Protein AF-A0A0G4NQN2-F1 (afdb_monomer_lite)

Sequence (99 aa):
YSTDFDTADKLYFEELSYERVMDIYELESASGVVVSVGGQLPQNIALRLQETGGANVLGTDPKDIDKAEDRQKFSEILDSIGVDQPAWKELTSVAEAEA

Foldseek 3Di:
DVQDCVPDVDHDPDDLDLVVVLVVCVVVVPPADEQPPPPDSSLVCQQVCCPVSVGHHPDDRSVVSVCCPDPVSVVVVCVVVVHDDDDDDDDDDPVVVVD

pLDDT: mean 93.8, std 4.57, range [69.25, 98.44]

Secondary structure (DSSP, 8-state):
-TT-TTTSSS-------HHHHHHHHHHTT-S-B--TTS-HHHHHHHHHHHHTT---B-SS-HHHHHHHHSHHHHHHHHHHTT---------SSHHHHH-

Radius of gyration: 18.46 Å; chains: 1; bounding box: 51×28×43 Å

Organism: Verticillium longisporum (NCBI:txid100787)

Structure (mmCIF, N/CA/C/O backbone):
data_AF-A0A0G4NQN2-F1
#
_entry.id   AF-A0A0G4NQN2-F1
#
loop_
_atom_site.group_PDB
_atom_site.id
_atom_site.type_symbol
_atom_site.label_atom_id
_atom_site.label_alt_id
_atom_site.label_comp_id
_atom_site.label_asym_id
_atom_site.label_entity_id
_atom_site.label_seq_id
_atom_site.pdbx_PDB_ins_code
_atom_site.Cartn_x
_atom_site.Cartn_y
_atom_site.Cartn_z
_atom_site.occupancy
_atom_site.B_iso_or_equiv
_atom_site.auth_seq_id
_atom_site.auth_comp_id
_atom_site.auth_asym_id
_atom_site.auth_atom_id
_atom_site.pdbx_PDB_model_num
ATOM 1 N N . TYR A 1 1 ? -20.943 12.651 -2.105 1.00 74.31 1 TYR A N 1
ATOM 2 C CA . TYR A 1 1 ? -19.640 13.093 -1.569 1.00 74.31 1 TYR A CA 1
ATOM 3 C C . TYR A 1 1 ? -19.177 12.021 -0.593 1.00 74.31 1 TYR A C 1
ATOM 5 O O . TYR A 1 1 ? -20.036 11.460 0.062 1.00 74.31 1 TYR A O 1
ATOM 13 N N . SER A 1 2 ? -17.892 11.652 -0.551 1.00 83.56 2 SER A N 1
ATOM 14 C CA . SER A 1 2 ? -17.431 10.511 0.270 1.00 83.56 2 SER A CA 1
ATOM 15 C C . SER A 1 2 ? -17.300 10.829 1.763 1.00 83.56 2 SER A C 1
ATOM 17 O O . SER A 1 2 ? -17.404 9.927 2.581 1.00 83.56 2 SER A O 1
ATOM 19 N N . THR A 1 3 ? -17.095 12.097 2.129 1.00 87.19 3 THR A N 1
ATOM 20 C CA . THR A 1 3 ? -16.950 12.556 3.523 1.00 87.19 3 THR A CA 1
ATOM 21 C C . THR A 1 3 ? -18.265 13.087 4.098 1.00 87.19 3 THR A C 1
ATOM 23 O O . THR A 1 3 ? -18.283 14.113 4.777 1.00 87.19 3 THR A O 1
ATOM 26 N N . ASP A 1 4 ? -19.371 12.438 3.755 1.00 89.44 4 ASP A N 1
ATOM 27 C CA . ASP A 1 4 ? -20.702 12.748 4.266 1.00 89.44 4 ASP A CA 1
ATOM 28 C C . ASP A 1 4 ? -21.078 11.702 5.325 1.00 89.44 4 ASP A C 1
ATOM 30 O O . ASP A 1 4 ? -20.979 10.499 5.067 1.00 89.44 4 ASP A O 1
ATOM 34 N N . PHE A 1 5 ? -21.478 12.158 6.516 1.00 87.56 5 PHE A N 1
ATOM 35 C CA . PHE A 1 5 ? -21.843 11.283 7.636 1.00 87.56 5 PHE A CA 1
ATOM 36 C C . PHE A 1 5 ? -23.069 10.414 7.329 1.00 87.56 5 PHE A C 1
ATOM 38 O O . PHE A 1 5 ? -23.228 9.374 7.956 1.00 87.56 5 PHE A O 1
ATOM 45 N N . ASP A 1 6 ? -23.881 10.781 6.333 1.00 90.38 6 ASP A N 1
ATOM 46 C CA . ASP A 1 6 ? -25.035 9.987 5.903 1.00 90.38 6 ASP A CA 1
ATOM 47 C C . ASP A 1 6 ? -24.661 8.861 4.913 1.00 90.38 6 ASP A C 1
ATOM 49 O O . ASP A 1 6 ? -25.513 8.066 4.515 1.00 90.38 6 ASP A O 1
ATOM 53 N N . THR A 1 7 ? -23.394 8.780 4.479 1.00 89.31 7 THR A N 1
ATOM 54 C CA . THR A 1 7 ? -22.936 7.796 3.475 1.00 89.31 7 THR A CA 1
ATOM 55 C C . THR A 1 7 ? -22.343 6.523 4.085 1.00 89.31 7 THR A C 1
ATOM 57 O O . THR A 1 7 ? -22.378 5.473 3.444 1.00 89.31 7 THR A O 1
ATOM 60 N N . ALA A 1 8 ? -21.793 6.593 5.299 1.00 92.31 8 ALA A N 1
ATOM 61 C CA . ALA A 1 8 ? -21.129 5.474 5.969 1.00 92.31 8 ALA A CA 1
ATOM 62 C C . ALA A 1 8 ? -21.610 5.345 7.419 1.00 92.31 8 ALA A C 1
ATOM 64 O O . ALA A 1 8 ? -21.888 6.352 8.062 1.00 92.31 8 ALA A O 1
ATOM 65 N N . ASP A 1 9 ? -21.637 4.123 7.961 1.00 95.38 9 ASP A N 1
ATOM 66 C CA . ASP A 1 9 ? -22.037 3.880 9.358 1.00 95.38 9 ASP A CA 1
ATOM 67 C C . ASP A 1 9 ? -21.138 4.618 10.367 1.00 95.38 9 ASP A C 1
ATOM 69 O O . ASP A 1 9 ? -21.588 5.044 11.432 1.00 95.38 9 ASP A O 1
ATOM 73 N N . LYS A 1 10 ? -19.852 4.771 10.027 1.00 95.44 10 LYS A N 1
ATOM 74 C CA . LYS A 1 10 ? -18.868 5.572 10.760 1.00 95.44 10 LYS A CA 1
ATOM 75 C C . LYS A 1 10 ? -17.970 6.309 9.774 1.00 95.44 10 LYS A C 1
ATOM 77 O O . LYS A 1 10 ? -17.498 5.723 8.801 1.00 95.44 10 LYS A O 1
ATOM 82 N N . LEU A 1 11 ? -17.694 7.578 10.063 1.00 96.50 11 LEU A N 1
ATOM 83 C CA . LEU A 1 11 ? -16.785 8.420 9.290 1.00 96.50 11 LEU A CA 1
ATOM 84 C C . LEU A 1 11 ? -15.709 8.999 10.210 1.00 96.50 11 LEU A C 1
ATOM 86 O O . LEU A 1 11 ? -16.017 9.715 11.162 1.00 96.50 11 LEU A O 1
ATOM 90 N N . TYR A 1 12 ? -14.448 8.723 9.883 1.00 96.62 12 TYR A N 1
ATOM 91 C CA . TYR A 1 12 ? -13.285 9.318 10.534 1.00 96.62 12 TYR A CA 1
ATOM 92 C C . TYR A 1 12 ? -12.726 10.413 9.635 1.00 96.62 12 TYR A C 1
ATOM 94 O O . TYR A 1 12 ? -12.246 10.139 8.535 1.00 96.62 12 TYR A O 1
ATOM 102 N N . PHE A 1 13 ? -12.801 11.661 10.094 1.00 96.19 13 PHE A N 1
ATOM 103 C CA . PHE A 1 13 ? -12.203 12.793 9.394 1.00 96.19 13 PHE A CA 1
ATOM 104 C C . PHE A 1 13 ? -10.762 12.981 9.883 1.00 96.19 13 PHE A C 1
ATOM 106 O O . PHE A 1 13 ? -10.493 13.787 10.769 1.00 96.19 13 PHE A O 1
ATOM 113 N N . GLU A 1 14 ? -9.861 12.162 9.346 1.00 95.81 14 GLU A N 1
ATOM 114 C CA . GLU A 1 14 ? -8.499 11.965 9.850 1.00 95.81 14 GLU A CA 1
ATOM 115 C C . GLU A 1 14 ? -7.447 11.959 8.735 1.00 95.81 14 GLU A C 1
ATOM 117 O O . GLU A 1 14 ? -7.767 11.872 7.548 1.00 95.81 14 GLU A O 1
ATOM 122 N N . GLU A 1 15 ? -6.173 12.051 9.124 1.00 93.75 15 GLU A N 1
ATOM 123 C CA . GLU A 1 15 ? -5.050 11.884 8.200 1.00 93.75 15 GLU A CA 1
ATOM 124 C C . GLU A 1 15 ? -4.945 10.434 7.698 1.00 93.75 15 GLU A C 1
ATOM 126 O O . GLU A 1 15 ? -5.070 9.479 8.464 1.00 93.75 15 GLU A O 1
ATOM 131 N N . LEU A 1 16 ? -4.640 10.268 6.408 1.00 95.12 16 LEU A N 1
ATOM 132 C CA . LEU A 1 16 ? -4.449 8.966 5.763 1.00 95.12 16 LEU A CA 1
ATOM 133 C C . LEU A 1 16 ? -2.985 8.494 5.889 1.00 95.12 16 LEU A C 1
ATOM 135 O O . LEU A 1 16 ? -2.304 8.242 4.895 1.00 95.12 16 LEU A O 1
ATOM 139 N N . SER A 1 17 ? -2.494 8.421 7.128 1.00 96.25 17 SER A N 1
ATOM 140 C CA . SER A 1 17 ? -1.173 7.885 7.480 1.00 96.25 17 SER A CA 1
ATOM 141 C C . SER A 1 17 ? -1.274 6.429 7.938 1.00 96.25 17 SER A C 1
ATOM 143 O O . SER A 1 17 ? -2.330 5.983 8.387 1.00 96.25 17 SER A O 1
ATOM 145 N N . TYR A 1 18 ? -0.175 5.672 7.841 1.00 97.44 18 TYR A N 1
ATOM 146 C CA . TYR A 1 18 ? -0.145 4.282 8.315 1.00 97.44 18 TYR A CA 1
ATOM 147 C C . TYR A 1 18 ? -0.548 4.193 9.790 1.00 97.44 18 TYR A C 1
ATOM 149 O O . TYR A 1 18 ? -1.385 3.372 10.149 1.00 97.44 18 TYR A O 1
ATOM 157 N N . GLU A 1 19 ? 0.022 5.062 10.623 1.00 97.81 19 GLU A N 1
ATOM 158 C CA . GLU A 1 19 ? -0.185 5.076 12.065 1.00 97.81 19 GLU A CA 1
ATOM 159 C C . GLU A 1 19 ? -1.664 5.313 12.393 1.00 97.81 19 GLU A C 1
ATOM 161 O O . GLU A 1 19 ? -2.279 4.503 13.081 1.00 97.81 19 GLU A O 1
ATOM 166 N N . ARG A 1 20 ? -2.279 6.358 11.818 1.00 98.12 20 ARG A N 1
ATOM 167 C CA . ARG A 1 20 ? -3.681 6.689 12.106 1.00 98.12 20 ARG A CA 1
ATOM 168 C C . ARG A 1 20 ? -4.659 5.660 11.545 1.00 98.12 20 ARG A C 1
ATOM 170 O O . ARG A 1 20 ? -5.661 5.358 12.189 1.00 98.12 20 ARG A O 1
ATOM 177 N N . VAL A 1 21 ? -4.388 5.120 10.357 1.00 97.88 21 VAL A N 1
ATOM 178 C CA . VAL A 1 21 ? -5.229 4.069 9.767 1.00 97.88 21 VAL A CA 1
ATOM 179 C C . VAL A 1 21 ? -5.165 2.798 10.612 1.00 97.88 21 VAL A C 1
ATOM 181 O O . VAL A 1 21 ? -6.207 2.183 10.836 1.00 97.88 21 VAL A O 1
ATOM 184 N N . MET A 1 22 ? -3.986 2.427 11.121 1.00 98.12 22 MET A N 1
ATOM 185 C CA . MET A 1 22 ? -3.840 1.252 11.980 1.00 98.12 22 MET A CA 1
ATOM 186 C C . MET A 1 22 ? -4.529 1.447 13.336 1.00 98.12 22 MET A C 1
ATOM 188 O O . MET A 1 22 ? -5.270 0.561 13.756 1.00 98.12 22 MET A O 1
ATOM 192 N N . ASP A 1 23 ? -4.390 2.626 13.959 1.00 98.12 23 ASP A N 1
ATOM 193 C CA . ASP A 1 23 ? -5.097 2.968 15.203 1.00 98.12 23 ASP A CA 1
ATOM 194 C C . ASP A 1 23 ? -6.615 2.749 15.057 1.00 98.12 23 ASP A C 1
ATOM 196 O O . ASP A 1 23 ? -7.262 2.147 15.915 1.00 98.12 23 ASP A O 1
ATOM 200 N N . ILE A 1 24 ? -7.194 3.218 13.944 1.00 98.44 24 ILE A N 1
ATOM 201 C CA . ILE A 1 24 ? -8.629 3.081 13.657 1.00 98.44 24 ILE A CA 1
ATOM 202 C C . ILE A 1 24 ? -8.990 1.623 13.348 1.00 98.44 24 ILE A C 1
ATOM 204 O O . ILE A 1 24 ? -10.011 1.134 13.831 1.00 98.44 24 ILE A O 1
ATOM 208 N N . TYR A 1 25 ? -8.167 0.920 12.567 1.00 98.44 25 TYR A N 1
ATOM 209 C CA . TYR A 1 25 ? -8.380 -0.487 12.220 1.00 98.44 25 TYR A CA 1
ATOM 210 C C . TYR A 1 25 ? -8.459 -1.373 13.473 1.00 98.44 25 TYR A C 1
ATOM 212 O O . TYR A 1 25 ? -9.353 -2.216 13.582 1.00 98.44 25 TYR A O 1
ATOM 220 N N . GLU A 1 26 ? -7.557 -1.156 14.434 1.00 97.94 26 GLU A N 1
ATOM 221 C CA . GLU A 1 26 ? -7.524 -1.874 15.713 1.00 97.94 26 GLU A CA 1
ATOM 222 C C . GLU A 1 26 ? -8.686 -1.475 16.624 1.00 97.94 26 GLU A C 1
ATOM 224 O O . GLU A 1 26 ? -9.374 -2.350 17.156 1.00 97.94 26 GLU A O 1
ATOM 229 N N . LEU A 1 27 ? -8.945 -0.168 16.762 1.00 98.19 27 LEU A N 1
ATOM 230 C CA . LEU A 1 27 ? -10.055 0.364 17.557 1.00 98.19 27 LEU A CA 1
ATOM 231 C C . LEU A 1 27 ? -11.396 -0.249 17.138 1.00 98.19 27 LEU A C 1
ATOM 233 O O . LEU A 1 27 ? -12.208 -0.621 17.984 1.00 98.19 27 LEU A O 1
ATOM 237 N N . GLU A 1 28 ? -11.617 -0.360 15.831 1.00 98.06 28 GLU A N 1
ATOM 238 C CA . GLU A 1 28 ? -12.845 -0.903 15.254 1.00 98.06 28 GLU A CA 1
ATOM 239 C C . GLU A 1 28 ? -12.851 -2.433 15.172 1.00 98.06 28 GLU A C 1
ATOM 241 O O . GLU A 1 28 ? -13.883 -3.020 14.849 1.00 98.06 28 GLU A O 1
ATOM 246 N N . SER A 1 29 ? -11.723 -3.093 15.472 1.00 97.38 29 SER A N 1
ATOM 247 C CA . SER A 1 29 ? -11.540 -4.532 15.242 1.00 97.38 29 SER A CA 1
ATOM 248 C C . SER A 1 29 ? -11.977 -4.925 13.825 1.00 97.38 29 SER A C 1
ATOM 250 O O . SER A 1 29 ? -12.746 -5.870 13.621 1.00 97.38 29 SER A O 1
ATOM 252 N N . ALA A 1 30 ? -11.530 -4.139 12.841 1.00 98.00 30 ALA A N 1
ATOM 253 C CA . ALA A 1 30 ? -11.975 -4.256 11.464 1.00 98.00 30 ALA A CA 1
ATOM 254 C C . ALA A 1 30 ? -11.627 -5.632 10.871 1.00 98.00 30 ALA A C 1
ATOM 256 O O . ALA A 1 30 ? -10.567 -6.207 11.118 1.00 98.00 30 ALA A O 1
ATOM 257 N N . SER A 1 31 ? -12.532 -6.161 10.044 1.00 97.75 31 SER A N 1
ATOM 258 C CA . SER A 1 31 ? -12.339 -7.455 9.368 1.00 97.75 31 SER A CA 1
ATOM 259 C C . SER A 1 31 ? -11.414 -7.372 8.150 1.00 97.75 31 SER A C 1
ATOM 261 O O . SER A 1 31 ? -10.879 -8.388 7.700 1.00 97.75 31 SER A O 1
ATOM 263 N N . GLY A 1 32 ? -11.232 -6.169 7.612 1.00 97.62 32 GLY A N 1
ATOM 264 C CA . GLY A 1 32 ? -10.339 -5.894 6.503 1.00 97.62 32 GLY A CA 1
ATOM 265 C C . GLY A 1 32 ? -10.417 -4.444 6.045 1.00 97.62 32 GLY A C 1
ATOM 266 O O . GLY A 1 32 ? -11.248 -3.667 6.516 1.00 97.62 32 GLY A O 1
ATOM 267 N N . VAL A 1 33 ? -9.525 -4.082 5.129 1.00 97.44 33 VAL A N 1
ATOM 268 C CA . VAL A 1 33 ? -9.363 -2.720 4.611 1.00 97.44 33 VAL A CA 1
ATOM 269 C C . VAL A 1 33 ? -9.298 -2.728 3.085 1.00 97.44 33 VAL A C 1
ATOM 271 O O . VAL A 1 33 ? -8.638 -3.573 2.486 1.00 97.44 33 VAL A O 1
ATOM 274 N N . VAL A 1 34 ? -9.984 -1.780 2.443 1.00 97.12 34 VAL A N 1
ATOM 275 C CA . VAL A 1 34 ? -9.942 -1.581 0.985 1.00 97.12 34 VAL A CA 1
ATOM 276 C C . VAL A 1 34 ? -9.044 -0.388 0.670 1.00 97.12 34 VAL A C 1
ATOM 278 O O . VAL A 1 34 ? -9.307 0.721 1.127 1.00 97.12 34 VAL A O 1
ATOM 281 N N . VAL A 1 35 ? -8.012 -0.602 -0.148 1.00 96.12 35 VAL A N 1
ATOM 282 C CA . VAL A 1 35 ? -7.005 0.426 -0.492 1.00 96.12 35 VAL A CA 1
ATOM 283 C C . VAL A 1 35 ? -7.035 0.863 -1.963 1.00 96.12 35 VAL A C 1
ATOM 285 O O . VAL A 1 35 ? -6.387 1.836 -2.333 1.00 96.12 35 VAL A O 1
ATOM 288 N N . SER A 1 36 ? -7.809 0.184 -2.812 1.00 93.94 36 SER A N 1
ATOM 289 C CA . SER A 1 36 ? -7.760 0.324 -4.278 1.00 93.94 36 SER A CA 1
ATOM 290 C C . SER A 1 36 ? -8.600 1.467 -4.862 1.00 93.94 36 SER A C 1
ATOM 292 O O . SER A 1 36 ? -8.505 1.753 -6.052 1.00 93.94 36 SER A O 1
ATOM 294 N N . VAL A 1 37 ? -9.431 2.131 -4.052 1.00 92.38 37 VAL A N 1
ATOM 295 C CA . VAL A 1 37 ? -10.398 3.146 -4.526 1.00 92.38 37 VAL A CA 1
ATOM 296 C C . VAL A 1 37 ? -10.021 4.588 -4.174 1.00 92.38 37 VAL A C 1
ATOM 298 O O . VAL A 1 37 ? -10.720 5.515 -4.572 1.00 92.38 37 VAL A O 1
ATOM 301 N N . GLY A 1 38 ? -8.928 4.796 -3.433 1.00 90.94 38 GLY A N 1
ATOM 302 C CA . GLY A 1 38 ? -8.522 6.118 -2.934 1.00 90.94 38 GLY A CA 1
ATOM 303 C C . GLY A 1 38 ? -7.276 6.712 -3.601 1.00 90.94 38 GLY A C 1
ATOM 304 O O . GLY A 1 38 ? -6.700 7.658 -3.071 1.00 90.94 38 GLY A O 1
ATOM 305 N N . GLY A 1 39 ? -6.845 6.175 -4.745 1.00 91.94 39 GLY A N 1
ATOM 306 C CA . GLY A 1 39 ? -5.663 6.657 -5.468 1.00 91.94 39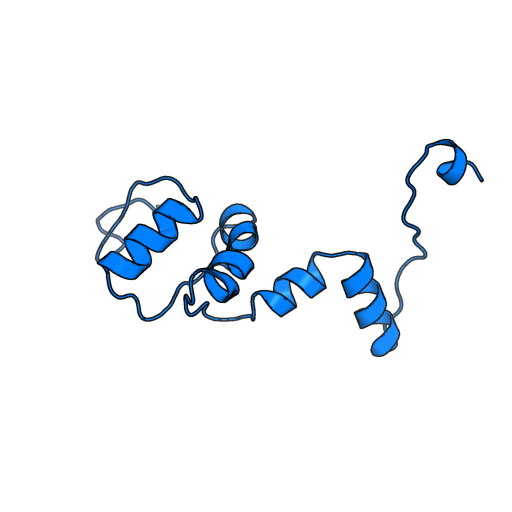 GLY A CA 1
ATOM 307 C C . GLY A 1 39 ? -4.340 6.219 -4.831 1.00 91.94 39 GLY A C 1
ATOM 308 O O . GLY A 1 39 ? -4.274 5.177 -4.184 1.00 91.94 39 GLY A O 1
ATOM 309 N N . GLN A 1 40 ? -3.265 6.985 -5.046 1.00 92.25 40 GLN A N 1
ATOM 310 C CA . GLN A 1 40 ? -1.905 6.559 -4.680 1.00 92.25 40 GLN A CA 1
ATOM 311 C C . GLN A 1 40 ? -1.663 6.520 -3.165 1.00 92.25 40 GLN A C 1
ATOM 313 O O . GLN A 1 40 ? -0.926 5.677 -2.670 1.00 92.25 40 GLN A O 1
ATOM 318 N N . LEU A 1 41 ? -2.293 7.423 -2.411 1.00 92.94 41 LEU A N 1
ATOM 319 C CA . LEU A 1 41 ? -2.043 7.565 -0.977 1.00 92.94 41 LEU A CA 1
ATOM 320 C C . LEU A 1 41 ? -2.340 6.280 -0.170 1.00 92.94 41 LEU A C 1
ATOM 322 O O . LEU A 1 41 ? -1.436 5.819 0.525 1.00 92.94 41 LEU A O 1
ATOM 326 N N . PRO A 1 42 ? -3.530 5.651 -0.272 1.00 94.62 42 PRO A N 1
ATOM 327 C CA . PRO A 1 42 ? -3.783 4.375 0.400 1.00 94.62 42 PRO A CA 1
ATOM 328 C C . PRO A 1 42 ? -2.970 3.210 -0.183 1.00 94.62 42 PRO A C 1
ATOM 330 O O . PRO A 1 42 ? -2.607 2.303 0.562 1.00 94.62 42 PRO A O 1
ATOM 333 N N . GLN A 1 43 ? -2.647 3.232 -1.482 1.00 93.38 43 GLN A N 1
ATOM 334 C CA . GLN A 1 43 ? -1.813 2.197 -2.108 1.00 93.38 43 GLN A CA 1
ATOM 335 C C . GLN A 1 43 ? -0.392 2.194 -1.525 1.00 93.38 43 GLN A C 1
ATOM 337 O O . GLN A 1 43 ? 0.114 1.138 -1.155 1.00 93.38 43 GLN A O 1
ATOM 342 N N . ASN A 1 44 ? 0.195 3.373 -1.304 1.00 92.56 44 ASN A N 1
ATOM 343 C CA . ASN A 1 44 ? 1.543 3.519 -0.745 1.00 92.56 44 ASN A CA 1
ATOM 344 C C . ASN A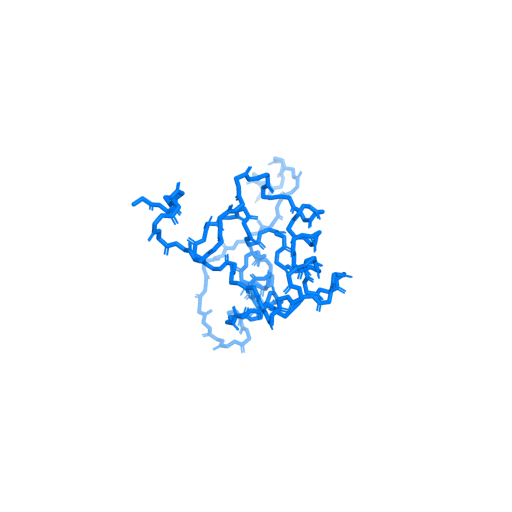 1 44 ? 1.702 2.931 0.669 1.00 92.56 44 ASN A C 1
ATOM 346 O O . ASN A 1 44 ? 2.812 2.575 1.061 1.00 92.56 44 ASN A O 1
ATOM 350 N N . ILE A 1 45 ? 0.624 2.844 1.455 1.00 95.31 45 ILE A N 1
ATOM 351 C CA . ILE A 1 45 ? 0.661 2.267 2.810 1.00 95.31 45 ILE A CA 1
ATOM 352 C C . ILE A 1 45 ? 0.162 0.817 2.861 1.00 95.31 45 ILE A C 1
ATOM 354 O O . ILE A 1 45 ? 0.298 0.175 3.901 1.00 95.31 45 ILE A O 1
ATOM 358 N N . ALA A 1 46 ? -0.377 0.279 1.762 1.00 95.94 46 ALA A N 1
ATOM 359 C CA . ALA A 1 46 ? -1.027 -1.031 1.719 1.00 95.94 46 ALA A CA 1
ATOM 360 C C . ALA A 1 46 ? -0.098 -2.175 2.147 1.00 95.94 46 ALA A C 1
ATOM 362 O O . ALA A 1 46 ? -0.478 -3.011 2.969 1.00 95.94 46 ALA A O 1
ATOM 363 N N . LEU A 1 47 ? 1.139 -2.184 1.638 1.00 95.56 47 LEU A N 1
ATOM 364 C CA . LEU A 1 47 ? 2.112 -3.222 1.977 1.00 95.56 47 LEU A CA 1
ATOM 365 C C . LEU A 1 47 ? 2.491 -3.164 3.463 1.00 95.56 47 LEU A C 1
ATOM 367 O O . LEU A 1 47 ? 2.535 -4.194 4.129 1.00 95.56 47 LEU A O 1
ATOM 371 N N . ARG A 1 48 ? 2.677 -1.957 4.015 1.00 96.75 48 ARG A N 1
ATOM 372 C CA . ARG A 1 48 ? 2.991 -1.763 5.440 1.00 96.75 48 ARG A CA 1
ATOM 373 C C . ARG A 1 48 ? 1.818 -2.175 6.336 1.00 96.75 48 ARG A C 1
ATOM 375 O O . ARG A 1 48 ? 2.045 -2.843 7.342 1.00 96.75 48 ARG A O 1
ATOM 382 N N . LEU A 1 49 ? 0.581 -1.834 5.960 1.00 97.44 49 LEU A N 1
ATOM 383 C CA . LEU A 1 49 ? -0.637 -2.261 6.662 1.00 97.44 49 LEU A CA 1
ATOM 384 C C . LEU A 1 49 ? -0.715 -3.788 6.767 1.00 97.44 49 LEU A C 1
ATOM 386 O O . LEU A 1 49 ? -0.947 -4.309 7.855 1.00 97.44 49 LEU A O 1
ATOM 390 N N . GLN A 1 50 ? -0.455 -4.499 5.669 1.00 97.56 50 GLN A N 1
ATOM 391 C CA . GLN A 1 50 ? -0.497 -5.960 5.647 1.00 97.56 50 GLN A CA 1
ATOM 392 C C . GLN A 1 50 ? 0.689 -6.602 6.379 1.00 97.56 50 GLN A C 1
ATOM 394 O O . GLN A 1 50 ? 0.495 -7.435 7.259 1.00 97.56 50 GLN A O 1
ATOM 399 N N . GLU A 1 51 ? 1.923 -6.244 6.019 1.00 96.25 51 GLU A N 1
ATOM 400 C CA . GLU A 1 51 ? 3.115 -6.963 6.487 1.00 96.25 51 GLU A CA 1
ATOM 401 C C . GLU A 1 51 ? 3.568 -6.548 7.887 1.00 96.25 51 GLU A C 1
ATOM 403 O O . GLU A 1 51 ? 4.052 -7.383 8.647 1.00 96.25 51 GLU A O 1
ATOM 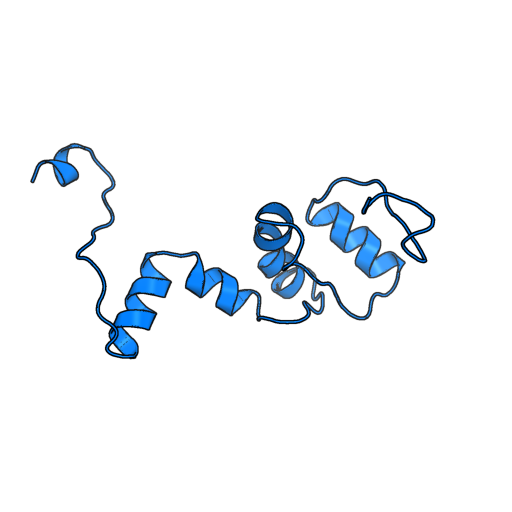408 N N . THR A 1 52 ? 3.429 -5.265 8.231 1.00 96.50 52 THR A N 1
ATOM 409 C CA . THR A 1 52 ? 3.835 -4.743 9.546 1.00 96.50 52 THR A CA 1
ATOM 410 C C . THR A 1 52 ? 2.657 -4.688 10.512 1.00 96.50 52 THR A C 1
ATOM 412 O O . THR A 1 52 ? 2.803 -5.083 11.665 1.00 96.50 52 THR A O 1
ATOM 415 N N . GLY A 1 53 ? 1.502 -4.206 10.044 1.00 96.44 53 GLY A N 1
ATOM 416 C CA . GLY A 1 53 ? 0.303 -4.039 10.870 1.00 96.44 53 GLY A CA 1
ATOM 417 C C . GLY A 1 53 ? -0.545 -5.305 11.014 1.00 96.44 53 GLY A C 1
ATOM 418 O O . GLY A 1 53 ? -1.388 -5.379 11.901 1.00 96.44 53 GLY A O 1
ATOM 419 N N . GLY A 1 54 ? -0.346 -6.312 10.156 1.00 97.19 54 GLY A N 1
ATOM 420 C CA . GLY A 1 54 ? -1.177 -7.519 10.143 1.00 97.19 54 GLY A CA 1
ATOM 421 C C . GLY A 1 54 ? -2.622 -7.271 9.694 1.00 97.19 54 GLY A C 1
ATOM 422 O O . GLY A 1 54 ? -3.485 -8.122 9.915 1.00 97.19 54 GLY A O 1
ATOM 423 N N . ALA A 1 55 ? -2.905 -6.119 9.080 1.00 97.81 55 ALA A N 1
ATOM 424 C CA . ALA A 1 55 ? -4.226 -5.799 8.564 1.00 97.81 55 ALA A CA 1
ATOM 425 C C . ALA A 1 55 ? -4.569 -6.692 7.363 1.00 97.81 55 ALA A C 1
ATOM 427 O O . ALA A 1 55 ? -3.734 -6.964 6.498 1.00 97.81 55 ALA A O 1
ATOM 428 N N . ASN A 1 56 ? -5.827 -7.116 7.279 1.00 98.06 56 ASN A N 1
ATOM 429 C CA . ASN A 1 56 ? -6.320 -7.899 6.153 1.00 98.06 56 ASN A CA 1
ATOM 430 C C . ASN A 1 56 ? -6.694 -6.964 4.994 1.00 98.06 56 ASN A C 1
ATOM 432 O O . ASN A 1 56 ? -7.785 -6.387 4.978 1.00 98.06 56 ASN A O 1
ATOM 436 N N . VAL A 1 57 ? -5.788 -6.779 4.035 1.00 97.75 57 VAL A N 1
ATOM 437 C CA . VAL A 1 57 ? -6.075 -5.970 2.845 1.00 97.75 57 VAL A CA 1
ATOM 438 C C . VAL A 1 57 ? -6.959 -6.767 1.886 1.00 97.75 57 VAL A C 1
ATOM 440 O O . VAL A 1 57 ? -6.633 -7.879 1.483 1.00 97.75 57 VAL A O 1
ATOM 443 N N . LEU A 1 58 ? -8.104 -6.193 1.523 1.00 97.50 58 LEU A N 1
ATOM 444 C CA . LEU A 1 58 ? -9.098 -6.831 0.667 1.00 97.50 58 LEU A CA 1
ATOM 445 C C . LEU A 1 58 ? -8.830 -6.525 -0.812 1.00 97.50 58 LEU A C 1
ATOM 447 O O . LEU A 1 58 ? -8.618 -5.372 -1.190 1.00 97.50 58 LEU A O 1
ATOM 451 N N . GLY A 1 59 ? -8.952 -7.548 -1.660 1.00 96.38 59 GLY A N 1
ATOM 452 C CA . GLY A 1 59 ? -8.784 -7.434 -3.110 1.00 96.38 59 GLY A CA 1
ATOM 453 C C . GLY A 1 59 ? -7.420 -7.936 -3.573 1.00 96.38 59 GLY A C 1
ATOM 454 O O . GLY A 1 59 ? -6.999 -9.018 -3.174 1.00 96.38 59 GLY A O 1
ATOM 455 N N . THR A 1 60 ? -6.767 -7.180 -4.459 1.00 95.38 60 THR A N 1
ATOM 456 C CA . THR A 1 60 ? -5.415 -7.491 -4.944 1.00 95.38 60 THR A CA 1
ATOM 457 C C . THR A 1 60 ? -4.426 -7.479 -3.783 1.00 95.38 60 THR A C 1
ATOM 459 O O . THR A 1 60 ? -4.430 -6.533 -2.995 1.00 95.38 60 THR A O 1
ATOM 462 N N . ASP A 1 61 ? -3.569 -8.499 -3.695 1.00 95.44 61 ASP A N 1
ATOM 463 C CA . ASP A 1 61 ? -2.529 -8.554 -2.667 1.00 95.44 61 ASP A CA 1
ATOM 464 C C . ASP A 1 61 ? -1.606 -7.325 -2.814 1.00 95.44 61 ASP A C 1
ATOM 466 O O . ASP A 1 61 ? -1.124 -7.056 -3.920 1.00 95.44 61 ASP A O 1
ATOM 470 N N . PRO A 1 62 ? -1.326 -6.573 -1.734 1.00 94.00 62 PRO A N 1
ATOM 471 C CA . PRO A 1 62 ? -0.334 -5.501 -1.728 1.00 94.00 62 PRO A CA 1
ATOM 472 C C . PRO A 1 62 ? 1.014 -5.865 -2.358 1.00 94.00 62 PRO A C 1
ATOM 474 O O . PRO A 1 62 ? 1.656 -5.004 -2.954 1.00 94.00 62 PRO A O 1
ATOM 477 N N . LYS A 1 63 ? 1.438 -7.131 -2.283 1.00 93.38 63 LYS A N 1
ATOM 478 C CA . LYS A 1 63 ? 2.654 -7.615 -2.954 1.00 93.38 63 LYS A CA 1
ATOM 479 C C . LYS A 1 63 ? 2.538 -7.595 -4.470 1.00 93.38 63 LYS A C 1
ATOM 481 O O . LYS A 1 63 ? 3.531 -7.386 -5.156 1.00 93.38 63 LYS A O 1
ATOM 486 N N . ASP A 1 64 ? 1.350 -7.850 -5.001 1.00 93.62 64 ASP A N 1
ATOM 487 C CA . ASP A 1 64 ? 1.109 -7.810 -6.440 1.00 93.62 64 ASP A CA 1
ATOM 488 C C . ASP A 1 64 ? 0.944 -6.369 -6.936 1.00 93.62 64 ASP A C 1
ATOM 490 O O . ASP A 1 64 ? 1.348 -6.071 -8.058 1.00 93.62 64 ASP A O 1
ATOM 494 N N . ILE A 1 65 ? 0.451 -5.460 -6.085 1.00 90.31 65 ILE A N 1
ATOM 495 C CA . ILE A 1 65 ? 0.493 -4.011 -6.340 1.00 90.31 65 ILE A CA 1
ATOM 496 C C . ILE A 1 65 ? 1.953 -3.537 -6.426 1.00 90.31 65 ILE A C 1
ATOM 498 O O . ILE A 1 65 ? 2.341 -2.950 -7.431 1.00 90.31 65 ILE A O 1
ATOM 502 N N . ASP A 1 66 ? 2.789 -3.872 -5.437 1.00 88.81 66 ASP A N 1
ATOM 503 C CA . ASP A 1 66 ? 4.221 -3.524 -5.420 1.00 88.81 66 ASP A CA 1
ATOM 504 C C . ASP A 1 66 ? 4.979 -4.068 -6.645 1.00 88.81 66 ASP A C 1
ATOM 506 O O . ASP A 1 66 ? 5.760 -3.355 -7.276 1.00 88.81 66 ASP A O 1
ATOM 510 N N . LYS A 1 67 ? 4.705 -5.315 -7.045 1.00 91.56 67 LYS A N 1
ATOM 511 C CA . LYS A 1 67 ? 5.267 -5.902 -8.272 1.00 91.56 67 LYS A CA 1
ATOM 512 C C . LYS A 1 67 ? 4.869 -5.153 -9.543 1.00 91.56 67 LYS A C 1
ATOM 514 O O . LYS A 1 67 ? 5.633 -5.168 -10.503 1.00 91.56 67 LYS A O 1
ATOM 519 N N . ALA A 1 68 ? 3.669 -4.579 -9.581 1.00 89.75 68 ALA A N 1
ATOM 520 C CA . ALA A 1 68 ? 3.156 -3.881 -10.752 1.00 89.75 68 ALA A CA 1
ATOM 521 C C . ALA A 1 68 ? 3.624 -2.417 -10.831 1.00 89.75 68 ALA A C 1
ATOM 523 O O . ALA A 1 68 ? 3.763 -1.891 -11.934 1.00 89.75 68 ALA A O 1
ATOM 524 N N . GLU A 1 69 ? 3.864 -1.760 -9.693 1.00 87.88 69 GLU A N 1
ATOM 525 C CA . GLU A 1 69 ? 4.328 -0.365 -9.647 1.00 87.88 69 GLU A CA 1
ATOM 526 C C . GLU A 1 69 ? 5.852 -0.227 -9.796 1.00 87.88 69 GLU A C 1
ATOM 528 O O . GLU A 1 69 ? 6.338 0.782 -10.315 1.00 87.88 69 GLU A O 1
ATOM 533 N N . ASP A 1 70 ? 6.619 -1.240 -9.392 1.00 90.31 70 ASP A N 1
ATOM 534 C CA . ASP A 1 70 ? 8.063 -1.280 -9.608 1.00 90.31 70 ASP A CA 1
ATOM 535 C C . ASP A 1 70 ? 8.379 -1.639 -11.066 1.00 90.31 70 ASP A C 1
ATOM 537 O O . ASP A 1 70 ? 8.056 -2.725 -11.555 1.00 90.31 70 ASP A O 1
ATOM 541 N N . ARG A 1 71 ? 9.046 -0.723 -11.778 1.00 91.75 71 ARG A N 1
ATOM 542 C CA . ARG A 1 71 ? 9.343 -0.891 -13.205 1.00 91.75 71 ARG A CA 1
ATOM 543 C C . ARG A 1 71 ? 10.203 -2.122 -13.488 1.00 91.75 71 ARG A C 1
ATOM 545 O O . ARG A 1 71 ? 9.989 -2.767 -14.515 1.00 91.75 71 ARG A O 1
ATOM 552 N N . GLN A 1 72 ? 11.162 -2.434 -12.622 1.00 91.75 72 GLN A N 1
ATOM 553 C CA . GLN A 1 72 ? 12.028 -3.588 -12.808 1.00 91.75 72 GLN A CA 1
ATOM 554 C C . GLN A 1 72 ? 11.238 -4.879 -12.593 1.00 91.75 72 GLN A C 1
ATOM 556 O O . GLN A 1 72 ? 11.232 -5.735 -13.477 1.00 91.75 72 GLN A O 1
ATOM 561 N N . LYS A 1 73 ? 10.496 -4.986 -11.483 1.00 92.31 73 LYS A N 1
ATOM 562 C CA . LYS A 1 73 ? 9.667 -6.171 -11.192 1.00 92.31 73 LYS A CA 1
ATOM 563 C C . LYS A 1 73 ? 8.610 -6.39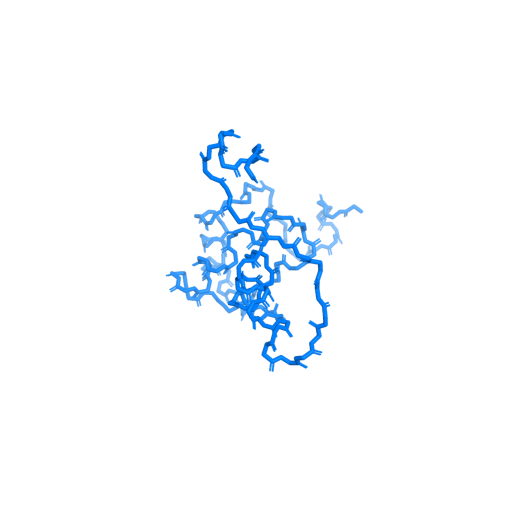1 -12.271 1.00 92.31 73 LYS A C 1
ATOM 565 O O . LYS A 1 73 ? 8.409 -7.516 -12.722 1.00 92.31 73 LYS A O 1
ATOM 570 N N . PHE A 1 74 ? 7.968 -5.319 -12.731 1.00 95.06 74 PHE A N 1
ATOM 571 C CA . PHE A 1 74 ? 6.970 -5.397 -13.788 1.00 95.06 74 PHE A CA 1
ATOM 572 C C . PHE A 1 74 ? 7.586 -5.839 -15.119 1.00 95.06 74 PHE A C 1
ATOM 574 O O . PHE A 1 74 ? 7.035 -6.715 -15.783 1.00 95.06 74 PHE A O 1
ATOM 581 N N . SER A 1 75 ? 8.757 -5.300 -15.481 1.00 94.69 75 SER A N 1
ATOM 582 C CA . SER A 1 75 ? 9.508 -5.730 -16.667 1.00 94.69 75 SER A CA 1
ATOM 583 C C . SER A 1 75 ? 9.831 -7.221 -16.618 1.00 94.69 75 SER A C 1
ATOM 585 O O . SER A 1 75 ? 9.583 -7.924 -17.592 1.00 94.69 75 SER 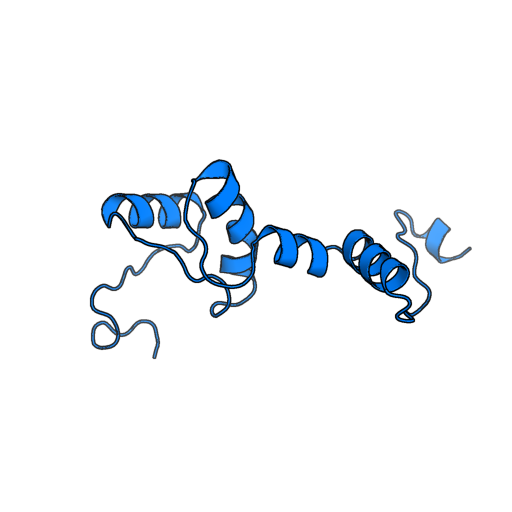A O 1
ATOM 587 N N . GLU A 1 76 ? 10.333 -7.714 -15.484 1.00 94.12 76 GLU A N 1
ATOM 588 C CA . GLU A 1 76 ? 10.649 -9.134 -15.289 1.00 94.12 76 GLU A CA 1
ATOM 589 C C . GLU A 1 76 ? 9.395 -10.019 -15.408 1.00 94.12 76 GLU A C 1
ATOM 591 O O . GLU A 1 76 ? 9.454 -11.112 -15.976 1.00 94.12 76 GLU A O 1
ATOM 596 N N . ILE A 1 77 ? 8.238 -9.539 -14.934 1.00 95.06 77 ILE A N 1
ATOM 597 C CA . ILE A 1 77 ? 6.956 -10.235 -15.099 1.00 95.06 77 ILE A CA 1
ATOM 598 C C . ILE A 1 77 ? 6.575 -10.330 -16.576 1.00 95.06 77 ILE A C 1
ATOM 600 O O . ILE A 1 77 ? 6.251 -11.431 -17.021 1.00 95.06 77 ILE A O 1
ATOM 604 N N . LEU A 1 78 ? 6.635 -9.231 -17.336 1.00 95.88 78 LEU A N 1
ATOM 605 C CA . LEU A 1 78 ? 6.316 -9.226 -18.770 1.00 95.88 78 LEU A CA 1
ATOM 606 C C . LEU A 1 78 ? 7.214 -10.188 -19.557 1.00 95.88 78 LEU A C 1
ATOM 608 O O . LEU A 1 78 ? 6.708 -11.002 -20.334 1.00 95.88 78 LEU A O 1
ATOM 612 N N . ASP A 1 79 ? 8.519 -10.169 -19.277 1.00 94.56 79 ASP A N 1
ATOM 613 C CA . ASP A 1 79 ? 9.486 -11.074 -19.900 1.00 94.56 79 ASP A CA 1
ATOM 614 C C . ASP A 1 79 ? 9.169 -12.542 -19.567 1.00 94.56 79 ASP A C 1
ATOM 616 O O . ASP A 1 79 ? 9.197 -13.406 -20.446 1.00 94.56 79 ASP A O 1
ATOM 620 N N . SER A 1 80 ? 8.789 -12.834 -18.316 1.00 96.19 80 SER A N 1
ATOM 621 C CA . SER A 1 80 ? 8.462 -14.197 -17.871 1.00 96.19 80 SER A CA 1
ATOM 622 C C . SER A 1 80 ? 7.240 -14.807 -18.570 1.00 96.19 80 SER A C 1
ATOM 624 O O . SER A 1 80 ? 7.151 -16.031 -18.694 1.00 96.19 80 SER A O 1
ATOM 626 N N . ILE A 1 81 ? 6.311 -13.970 -19.045 1.00 96.69 81 ILE A N 1
ATOM 627 C CA . ILE A 1 81 ? 5.090 -14.397 -19.747 1.00 96.69 81 ILE A CA 1
ATOM 628 C C . ILE A 1 81 ? 5.170 -14.194 -21.266 1.00 96.69 81 ILE A C 1
ATOM 630 O O . ILE A 1 81 ? 4.202 -14.481 -21.970 1.00 96.69 81 ILE A O 1
ATOM 634 N N . GLY A 1 82 ? 6.311 -13.721 -21.778 1.00 95.56 82 GLY A N 1
ATOM 635 C CA . GLY A 1 82 ? 6.531 -13.482 -23.204 1.00 95.56 82 GLY A CA 1
ATOM 636 C C . GLY A 1 82 ? 5.706 -12.325 -23.774 1.00 95.56 82 GLY A C 1
ATOM 637 O O . GLY A 1 82 ? 5.324 -12.374 -24.943 1.00 95.56 82 GLY A O 1
ATOM 638 N N . VAL A 1 83 ? 5.389 -11.317 -22.957 1.00 97.38 83 VAL A N 1
ATOM 639 C CA . VAL A 1 83 ? 4.729 -10.088 -23.413 1.00 97.38 83 VAL A CA 1
ATOM 640 C C . VAL A 1 83 ? 5.794 -9.050 -23.742 1.00 97.38 83 VAL A C 1
ATOM 642 O O . VAL A 1 83 ? 6.590 -8.676 -22.886 1.00 97.38 83 VAL A O 1
ATOM 645 N N . ASP A 1 84 ? 5.782 -8.562 -24.981 1.00 95.56 84 ASP A N 1
ATOM 646 C CA . ASP A 1 84 ? 6.727 -7.541 -25.429 1.00 95.56 84 ASP A CA 1
ATOM 647 C C . ASP A 1 84 ? 6.560 -6.221 -24.661 1.00 95.56 84 ASP A C 1
ATOM 649 O O . ASP A 1 84 ? 5.449 -5.773 -24.359 1.00 95.56 84 ASP A O 1
ATOM 653 N N . GLN A 1 85 ? 7.686 -5.548 -24.425 1.00 95.94 85 GLN A N 1
ATOM 654 C CA . GLN A 1 85 ? 7.755 -4.229 -23.803 1.00 95.94 85 GLN A CA 1
ATOM 655 C C . GLN A 1 85 ? 8.793 -3.334 -24.498 1.00 95.94 85 GLN A C 1
ATOM 657 O O . GLN A 1 85 ? 9.768 -3.841 -25.060 1.00 95.94 85 GLN A O 1
ATOM 662 N N . PRO A 1 86 ? 8.631 -1.996 -24.477 1.00 95.06 86 PRO A N 1
ATOM 663 C CA . PRO A 1 86 ? 9.640 -1.090 -25.015 1.00 95.06 86 PRO A CA 1
ATOM 664 C C . PRO A 1 86 ? 10.984 -1.249 -24.299 1.00 95.06 86 PRO A C 1
ATOM 666 O O . PRO A 1 86 ? 11.024 -1.359 -23.071 1.00 95.06 86 PRO A O 1
ATOM 669 N N . ALA A 1 87 ? 12.079 -1.178 -25.060 1.00 91.94 87 ALA A N 1
ATOM 670 C CA . ALA A 1 87 ? 13.422 -1.153 -24.494 1.00 91.94 87 ALA A CA 1
ATOM 671 C C . ALA A 1 87 ? 13.553 -0.000 -23.488 1.00 91.94 87 ALA A C 1
ATOM 673 O O . ALA A 1 87 ? 13.169 1.139 -23.766 1.00 91.94 87 ALA A O 1
ATOM 674 N N . TRP A 1 88 ? 14.090 -0.306 -22.313 1.00 93.00 88 TRP A N 1
ATOM 675 C CA . TRP A 1 88 ? 14.278 0.650 -21.233 1.00 93.00 88 TRP A CA 1
ATOM 676 C C . TRP A 1 88 ? 15.546 0.311 -20.451 1.00 93.00 88 TRP A C 1
ATOM 678 O O . TRP A 1 88 ? 16.078 -0.795 -20.554 1.00 93.00 88 TRP A O 1
ATOM 688 N N . LYS A 1 89 ? 16.046 1.281 -19.689 1.00 88.50 89 LYS A N 1
ATOM 689 C CA . LYS A 1 89 ? 17.192 1.115 -18.798 1.00 88.50 89 LYS A CA 1
ATOM 690 C C . LYS A 1 89 ? 17.047 2.080 -17.627 1.00 88.50 89 LYS A C 1
ATOM 692 O O . LYS A 1 89 ? 16.646 3.225 -17.832 1.00 88.50 89 LYS A O 1
ATOM 697 N N . GLU A 1 90 ? 17.356 1.621 -16.420 1.00 87.62 90 GLU A N 1
ATOM 698 C CA . GLU A 1 90 ? 17.509 2.501 -15.262 1.00 87.62 90 GLU A CA 1
ATOM 699 C C . GLU A 1 90 ? 18.865 3.208 -15.346 1.00 87.62 90 GLU A C 1
ATOM 701 O O . GLU A 1 90 ? 19.894 2.572 -15.584 1.00 87.62 90 GLU A O 1
ATOM 706 N N . LEU A 1 91 ? 18.860 4.531 -15.201 1.00 91.25 91 LEU A N 1
ATOM 707 C CA . LEU A 1 91 ? 20.046 5.373 -15.325 1.00 91.25 91 LEU A CA 1
ATOM 708 C C . LEU A 1 91 ? 20.180 6.213 -14.062 1.00 91.25 91 LEU A C 1
ATOM 710 O O . LEU A 1 91 ? 19.198 6.781 -13.585 1.00 91.25 91 LEU A O 1
ATOM 714 N N . THR A 1 92 ? 21.399 6.319 -13.543 1.00 90.19 92 THR A N 1
ATOM 715 C CA . THR A 1 92 ? 21.679 7.056 -12.298 1.00 90.19 92 THR A CA 1
ATOM 716 C C . THR A 1 92 ? 22.458 8.346 -12.541 1.00 90.19 92 THR A C 1
ATOM 718 O O . THR A 1 92 ? 22.621 9.160 -11.631 1.00 90.19 92 THR A O 1
ATOM 721 N N . SER A 1 93 ? 22.917 8.572 -13.775 1.00 92.88 93 SER A N 1
ATOM 722 C CA . SER A 1 93 ? 23.618 9.792 -14.168 1.00 92.88 93 SER A CA 1
ATOM 723 C C . SER A 1 93 ? 23.235 10.264 -15.570 1.00 92.88 93 SER A C 1
ATOM 725 O O . SER A 1 93 ? 22.826 9.483 -16.426 1.00 92.88 93 SER A O 1
ATOM 727 N N . VAL A 1 94 ? 23.420 11.562 -15.820 1.00 92.25 94 VAL A N 1
ATOM 728 C CA . VAL A 1 94 ? 23.190 12.168 -17.143 1.00 92.25 94 VAL A CA 1
ATOM 729 C C . VAL A 1 94 ? 24.130 11.573 -18.196 1.00 92.25 94 VAL A C 1
ATOM 731 O O . VAL A 1 94 ? 23.705 11.318 -19.314 1.00 92.25 94 VAL A O 1
ATOM 734 N N . ALA A 1 95 ? 25.380 11.280 -17.826 1.00 92.94 95 ALA A N 1
ATOM 735 C CA . ALA A 1 95 ? 26.360 10.692 -18.738 1.00 92.94 95 ALA A CA 1
ATOM 736 C C . ALA A 1 95 ? 25.932 9.304 -19.249 1.00 92.94 95 ALA A C 1
ATOM 738 O O . ALA A 1 95 ? 26.179 8.971 -20.402 1.00 92.94 95 ALA A O 1
ATOM 739 N N . GLU A 1 96 ? 25.258 8.505 -18.414 1.00 89.94 96 GLU A N 1
ATOM 740 C CA . GLU A 1 96 ? 24.708 7.206 -18.822 1.00 89.94 96 GLU A CA 1
ATOM 741 C C . GLU A 1 96 ? 23.515 7.331 -19.781 1.00 89.94 96 GLU A C 1
ATOM 743 O O . GLU A 1 96 ? 23.198 6.360 -20.462 1.00 89.94 96 GLU A O 1
ATOM 748 N N . ALA A 1 97 ? 22.855 8.494 -19.829 1.00 87.88 97 ALA A N 1
ATOM 749 C CA . ALA A 1 97 ? 21.729 8.758 -20.725 1.00 87.88 97 ALA A CA 1
ATOM 750 C C . ALA A 1 97 ? 22.157 9.219 -22.125 1.00 87.88 97 ALA A C 1
ATOM 752 O O . ALA A 1 97 ? 21.380 9.091 -23.068 1.00 87.88 97 ALA A O 1
ATOM 753 N N . GLU A 1 98 ? 23.364 9.772 -22.257 1.00 87.69 98 GLU A N 1
ATOM 754 C CA . GLU A 1 98 ? 23.913 10.258 -23.531 1.00 87.69 98 GLU A CA 1
ATOM 755 C C . GLU A 1 98 ? 24.669 9.174 -24.323 1.00 87.69 98 GLU A C 1
ATOM 757 O O . GLU A 1 98 ? 24.957 9.382 -25.503 1.00 87.69 98 GLU A O 1
ATOM 762 N N . ALA A 1 99 ? 25.003 8.050 -23.677 1.00 69.25 99 ALA A N 1
ATOM 763 C CA . ALA A 1 99 ? 25.745 6.921 -24.246 1.00 69.25 99 ALA A CA 1
ATOM 764 C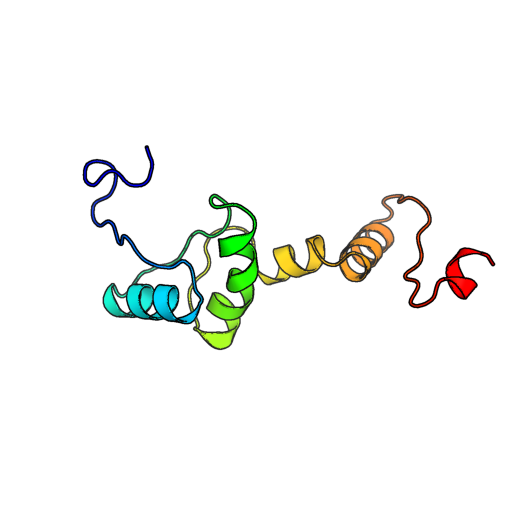 C . ALA A 1 99 ? 24.829 5.893 -24.927 1.00 69.25 99 ALA A C 1
ATOM 766 O O . ALA A 1 99 ? 25.205 5.426 -26.027 1.00 69.25 99 ALA A O 1
#

InterPro domains:
  IPR013815 ATP-grasp fold, subdomain 1 [G3DSA:3.30.1490.20] (83-98)
  IPR016185 Pre-ATP-grasp domain superfamily [SSF52440] (2-72)
  IPR058047 Carbamoyl phosphate synthase, preATP-grasp domain [PF25596] (2-67)